Protein AF-A0A2G2E2R2-F1 (afdb_monomer)

Sequence (115 aa):
MNTSHYIQKEYKWKIMKIVFFLSIILISISSCKQYAKFETTIHKENATKDGIYLDDYVVNIDYDRILKLDGKKVVVRGRYTIVKGLDPNDTIIRQGRAADTKHILHPRIRIMRSK

Structure (mmCIF, N/CA/C/O backbone):
data_AF-A0A2G2E2R2-F1
#
_entry.id   AF-A0A2G2E2R2-F1
#
loop_
_atom_site.group_PDB
_atom_site.id
_atom_site.type_symbol
_atom_site.label_atom_id
_atom_site.label_alt_id
_atom_site.label_comp_id
_atom_site.label_asym_id
_atom_site.label_entity_id
_atom_site.label_seq_id
_atom_site.pdbx_PDB_ins_code
_atom_site.Cartn_x
_atom_site.Cartn_y
_atom_site.Cartn_z
_atom_site.occupancy
_atom_site.B_iso_or_equiv
_atom_site.auth_seq_id
_atom_site.auth_comp_id
_atom_site.auth_asym_id
_atom_site.auth_atom_id
_atom_site.pdbx_PDB_model_num
ATOM 1 N N . MET A 1 1 ? 53.397 34.915 -28.893 1.00 52.66 1 MET A N 1
ATOM 2 C CA . MET A 1 1 ? 52.257 34.851 -27.947 1.00 52.66 1 MET A CA 1
ATOM 3 C C . MET A 1 1 ? 51.382 33.663 -28.332 1.00 52.66 1 MET A C 1
ATOM 5 O O . MET A 1 1 ? 50.822 33.665 -29.418 1.00 52.66 1 MET A O 1
ATOM 9 N N . ASN A 1 2 ? 51.347 32.615 -27.501 1.00 54.81 2 ASN A N 1
ATOM 10 C CA . ASN A 1 2 ? 50.724 31.318 -27.810 1.00 54.81 2 ASN A CA 1
ATOM 11 C C . ASN A 1 2 ? 49.195 31.357 -27.656 1.00 54.81 2 ASN A C 1
ATOM 13 O O . ASN A 1 2 ? 48.637 30.889 -26.665 1.00 54.81 2 ASN A O 1
ATOM 17 N N . THR A 1 3 ? 48.516 31.898 -28.664 1.00 57.59 3 THR A N 1
ATOM 18 C CA . THR A 1 3 ? 47.048 31.934 -28.782 1.00 57.59 3 THR A CA 1
ATOM 19 C C . THR A 1 3 ? 46.422 30.534 -28.802 1.00 57.59 3 THR A C 1
ATOM 21 O O . THR A 1 3 ? 45.369 30.325 -28.204 1.00 57.59 3 THR A O 1
ATOM 24 N N . SER A 1 4 ? 47.109 29.542 -29.379 1.00 60.75 4 SER A N 1
ATOM 25 C CA . SER A 1 4 ? 46.645 28.143 -29.449 1.00 60.75 4 SER A CA 1
ATOM 26 C C . SER A 1 4 ? 46.431 27.497 -28.066 1.00 60.75 4 SER A C 1
ATOM 28 O O . SER A 1 4 ? 45.424 26.830 -27.821 1.00 60.75 4 SER A O 1
ATOM 30 N N . HIS A 1 5 ? 47.319 27.774 -27.106 1.00 59.06 5 HIS A N 1
ATOM 31 C CA . HIS A 1 5 ? 47.252 27.177 -25.767 1.00 59.06 5 HIS A CA 1
ATOM 32 C C . HIS A 1 5 ? 46.140 27.792 -24.893 1.00 59.06 5 HIS A C 1
ATOM 34 O O . HIS A 1 5 ? 45.643 27.152 -23.962 1.00 59.06 5 HIS A O 1
ATOM 40 N N . TYR A 1 6 ? 45.737 29.032 -25.189 1.00 60.91 6 TYR A N 1
ATOM 41 C CA . TYR A 1 6 ? 44.640 29.715 -24.500 1.00 60.91 6 TYR A CA 1
ATOM 42 C C . TYR A 1 6 ? 43.283 29.165 -24.950 1.00 60.91 6 TYR A C 1
ATOM 44 O O . TYR A 1 6 ? 42.453 28.780 -24.125 1.00 60.91 6 TYR A O 1
ATOM 52 N N . ILE A 1 7 ? 43.120 29.010 -26.266 1.00 62.59 7 ILE A N 1
ATOM 53 C CA . ILE A 1 7 ? 41.917 28.466 -26.899 1.00 62.59 7 ILE A CA 1
ATOM 54 C C . ILE A 1 7 ? 41.633 27.045 -26.381 1.00 62.59 7 ILE A C 1
ATOM 56 O O . ILE A 1 7 ? 40.513 26.731 -25.978 1.00 62.59 7 ILE A O 1
ATOM 60 N N . GLN A 1 8 ? 42.659 26.195 -26.277 1.00 62.94 8 GLN A N 1
ATOM 61 C CA . GLN A 1 8 ? 42.498 24.815 -25.805 1.00 62.94 8 GLN A CA 1
ATOM 62 C C . GLN A 1 8 ? 42.026 24.716 -24.337 1.00 62.94 8 GLN A C 1
ATOM 64 O O . GLN A 1 8 ? 41.301 23.788 -23.969 1.00 62.94 8 GLN A O 1
ATOM 69 N N . LYS A 1 9 ? 42.411 25.680 -23.489 1.00 64.81 9 LYS A N 1
ATOM 70 C CA . LYS A 1 9 ? 42.022 25.742 -22.069 1.00 64.81 9 LYS A CA 1
ATOM 71 C C . LYS A 1 9 ? 40.566 26.191 -21.906 1.00 64.81 9 LYS A C 1
ATOM 73 O O . LYS A 1 9 ? 39.851 25.666 -21.053 1.00 64.81 9 LYS A O 1
ATOM 78 N N . GLU A 1 10 ? 40.116 27.100 -22.767 1.00 71.50 10 GLU A N 1
ATOM 79 C CA . GLU A 1 10 ? 38.740 27.595 -22.785 1.00 71.50 10 GLU A CA 1
ATOM 80 C C . GLU A 1 10 ? 37.743 26.508 -23.225 1.00 71.50 10 GLU A C 1
ATOM 82 O O . GLU A 1 10 ? 36.700 26.326 -22.589 1.00 71.50 10 GLU A O 1
ATOM 87 N N . TYR A 1 11 ? 38.095 25.707 -24.240 1.00 71.19 11 TYR A N 1
ATOM 88 C CA . TYR A 1 11 ? 37.284 24.559 -24.664 1.00 71.19 11 TYR A CA 1
ATOM 89 C C . TYR A 1 11 ? 37.176 23.487 -23.575 1.00 71.19 11 TYR A C 1
ATOM 91 O O . TYR A 1 11 ? 36.075 23.011 -23.296 1.00 71.19 11 TYR A O 1
ATOM 99 N N . LYS A 1 12 ? 38.283 23.152 -22.894 1.00 73.94 12 LYS A N 1
ATOM 100 C CA . LYS A 1 12 ? 38.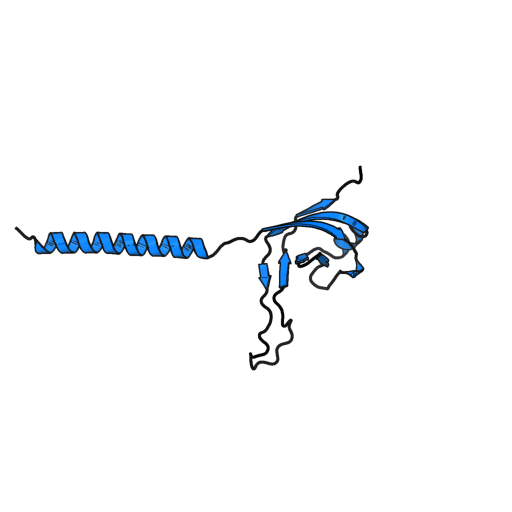256 22.204 -21.766 1.00 73.94 12 LYS A CA 1
ATOM 101 C C . LYS A 1 12 ? 37.316 22.665 -20.648 1.00 73.94 12 LYS A C 1
ATOM 103 O O . LYS A 1 12 ? 36.582 21.847 -20.100 1.00 73.94 12 LYS A O 1
ATOM 108 N N . TRP A 1 13 ? 37.283 23.963 -20.341 1.00 68.19 13 TRP A N 1
ATOM 109 C CA . TRP A 1 13 ? 36.406 24.502 -19.299 1.00 68.19 13 TRP A CA 1
ATOM 110 C C . TRP A 1 13 ? 34.923 24.478 -19.694 1.00 68.19 13 TRP A C 1
ATOM 112 O O . TRP A 1 13 ? 34.076 24.134 -18.867 1.00 68.19 13 TRP A O 1
ATOM 122 N N . LYS A 1 14 ? 34.599 24.773 -20.961 1.00 77.25 14 LYS A N 1
ATOM 123 C CA . LYS A 1 14 ? 33.227 24.662 -21.491 1.00 77.25 14 LYS A CA 1
ATOM 124 C C . LYS A 1 14 ? 32.730 23.213 -21.472 1.00 77.25 14 LYS A C 1
ATOM 126 O O . LYS A 1 14 ? 31.634 22.962 -20.978 1.00 77.25 14 LYS A O 1
ATOM 131 N N . ILE A 1 15 ? 33.553 22.260 -21.916 1.00 74.81 15 ILE A N 1
ATOM 132 C CA . ILE A 1 15 ? 33.208 20.828 -21.909 1.00 74.81 15 ILE A CA 1
ATOM 133 C C . ILE A 1 15 ? 32.988 20.332 -20.475 1.00 74.81 15 ILE A C 1
ATOM 135 O O . ILE A 1 15 ? 31.989 19.674 -20.199 1.00 74.81 15 ILE A O 1
ATOM 139 N N . MET A 1 16 ? 33.861 20.704 -19.534 1.00 74.56 16 MET A N 1
ATOM 140 C CA . MET A 1 16 ? 33.735 20.280 -18.136 1.00 74.56 16 MET A CA 1
ATOM 141 C C . MET A 1 16 ? 32.447 20.803 -17.478 1.00 74.56 16 MET A C 1
ATOM 143 O O . MET A 1 16 ? 31.802 20.073 -16.730 1.00 74.56 16 MET A O 1
ATOM 147 N N . LYS A 1 17 ? 32.021 22.031 -17.806 1.00 79.19 17 LYS A N 1
ATOM 148 C CA . LYS A 1 17 ? 30.733 22.581 -17.349 1.00 79.19 17 LYS A CA 1
ATOM 149 C C . LYS A 1 17 ? 29.537 21.823 -17.917 1.00 79.19 17 LYS A C 1
ATOM 151 O O . LYS A 1 17 ? 28.592 21.564 -17.181 1.00 79.19 17 LYS A O 1
ATOM 156 N N . ILE A 1 18 ? 29.584 21.454 -19.197 1.00 77.06 18 ILE A N 1
ATOM 157 C CA . ILE A 1 18 ? 28.507 20.703 -19.857 1.00 77.06 18 ILE A CA 1
ATOM 158 C C . ILE A 1 18 ? 28.368 19.304 -19.244 1.00 77.06 18 ILE A C 1
ATOM 160 O O . ILE A 1 18 ? 27.260 18.896 -18.904 1.00 77.06 18 ILE A O 1
ATOM 164 N N . VAL A 1 19 ? 29.481 18.593 -19.033 1.00 75.88 19 VAL A N 1
ATOM 165 C CA . VAL A 1 19 ? 29.477 17.255 -18.414 1.00 75.88 19 VAL A CA 1
ATOM 166 C C . VAL A 1 19 ? 28.961 17.310 -16.970 1.00 75.88 19 VAL A C 1
ATOM 168 O O . VAL A 1 19 ? 28.191 16.444 -16.560 1.00 75.88 19 VAL A O 1
ATOM 171 N N . PHE A 1 20 ? 29.320 18.353 -16.217 1.00 71.56 20 PHE A N 1
ATOM 172 C CA . PHE A 1 20 ? 28.825 18.570 -14.856 1.00 71.56 20 PHE A CA 1
ATOM 173 C C . PHE A 1 20 ? 27.324 18.903 -14.813 1.00 71.56 20 PHE A C 1
ATOM 175 O O . PHE A 1 20 ? 26.602 18.431 -13.941 1.00 71.56 20 PHE A O 1
ATOM 182 N N . PHE A 1 21 ? 26.821 19.674 -15.780 1.00 68.75 21 PHE A N 1
ATOM 183 C CA . PHE A 1 21 ? 25.384 19.931 -15.898 1.00 68.75 21 PHE A CA 1
ATOM 184 C C . PHE A 1 21 ? 24.603 18.665 -16.275 1.00 68.75 21 PHE A C 1
ATOM 186 O O . PHE A 1 21 ? 23.559 18.394 -15.686 1.00 68.75 21 PHE A O 1
ATOM 193 N N . LEU A 1 22 ? 25.124 17.856 -17.203 1.00 64.62 22 LEU A N 1
ATOM 194 C CA . LEU A 1 22 ? 24.507 16.587 -17.603 1.00 64.62 22 LEU A CA 1
ATOM 195 C C . LEU A 1 22 ? 24.430 15.582 -16.446 1.00 64.62 22 LEU A C 1
ATOM 197 O O . LEU A 1 22 ? 23.415 14.900 -16.305 1.00 64.62 22 LEU A O 1
ATOM 201 N N . SER A 1 23 ? 25.449 15.516 -15.585 1.00 61.47 23 SER A N 1
ATOM 202 C CA . SER A 1 23 ? 25.425 14.617 -14.426 1.00 61.47 23 SER A CA 1
ATOM 203 C C . SER A 1 23 ? 24.402 15.050 -13.367 1.00 61.47 23 SER A C 1
ATOM 205 O O . SER A 1 23 ? 23.685 14.202 -12.836 1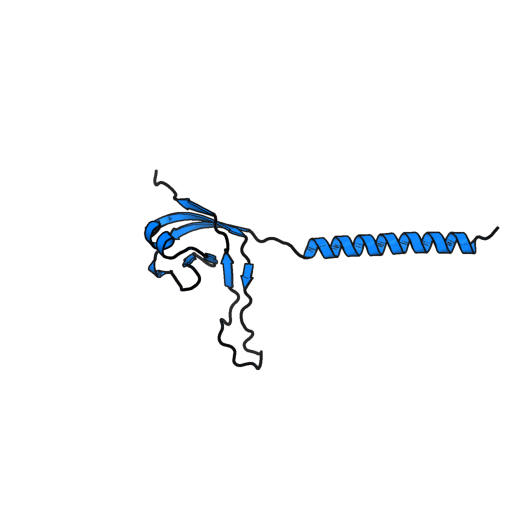.00 61.47 23 SER A O 1
ATOM 207 N N . ILE A 1 24 ? 24.249 16.355 -13.113 1.00 62.22 24 ILE A N 1
ATOM 208 C CA . ILE A 1 24 ? 23.222 16.893 -12.200 1.00 62.22 24 ILE A CA 1
ATOM 209 C C . ILE A 1 24 ? 21.805 16.606 -12.718 1.00 62.22 24 ILE A C 1
ATOM 211 O O . ILE A 1 24 ? 20.913 16.245 -11.941 1.00 62.22 24 ILE A O 1
ATOM 215 N N . ILE A 1 25 ? 21.599 16.732 -14.031 1.00 60.31 25 ILE A N 1
ATOM 216 C CA . ILE A 1 25 ? 20.315 16.431 -14.672 1.00 60.31 25 ILE A CA 1
ATOM 217 C C . ILE A 1 25 ? 19.990 14.935 -14.541 1.00 60.31 25 ILE A C 1
ATOM 219 O O . ILE A 1 25 ? 18.872 14.596 -14.151 1.00 60.31 25 ILE A O 1
ATOM 223 N N . LEU A 1 26 ? 20.962 14.039 -14.762 1.00 57.28 26 LEU A N 1
ATOM 224 C CA . LEU A 1 26 ? 20.762 12.592 -14.596 1.00 57.28 26 LEU A CA 1
ATOM 225 C C . LEU A 1 26 ? 20.372 12.205 -13.158 1.00 57.28 26 LEU A C 1
ATOM 227 O O . LEU A 1 26 ? 19.517 11.343 -12.958 1.00 57.28 26 LEU A O 1
ATOM 231 N N . ILE A 1 27 ? 20.966 12.855 -12.153 1.00 54.81 27 ILE A N 1
ATOM 232 C CA . ILE A 1 27 ? 20.688 12.575 -10.735 1.00 54.81 27 ILE A CA 1
ATOM 233 C C . ILE A 1 27 ? 19.256 12.987 -10.351 1.00 54.81 27 ILE A C 1
ATOM 235 O O . ILE A 1 27 ? 18.599 12.283 -9.582 1.00 54.81 27 ILE A O 1
ATOM 239 N N . SER A 1 28 ? 18.734 14.082 -10.913 1.00 51.97 28 SER A N 1
ATOM 240 C CA . SER A 1 28 ? 17.390 14.586 -10.579 1.00 51.97 28 SER A CA 1
ATOM 241 C C .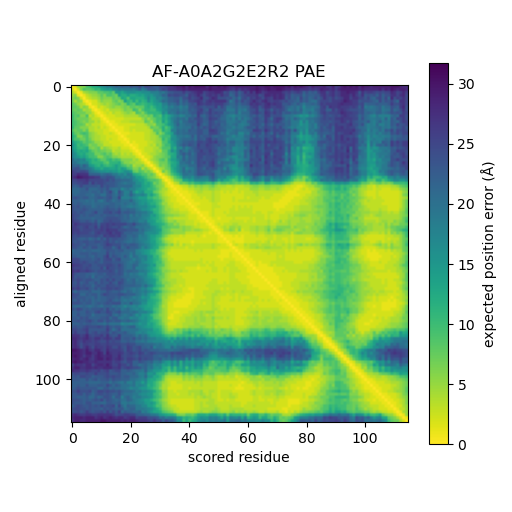 SER A 1 28 ? 16.248 13.725 -11.133 1.00 51.97 28 SER A C 1
ATOM 243 O O . SER A 1 28 ? 15.172 13.676 -10.537 1.00 51.97 28 SER A O 1
ATOM 245 N N . ILE A 1 29 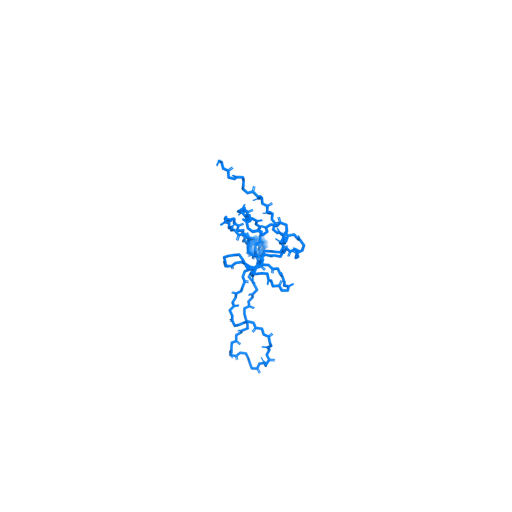? 16.469 13.002 -12.235 1.00 52.75 29 ILE A N 1
ATOM 246 C CA . ILE A 1 29 ? 15.435 12.175 -12.885 1.00 52.75 29 ILE A CA 1
ATOM 247 C C . ILE A 1 29 ? 15.156 10.875 -12.093 1.00 52.75 29 ILE A C 1
ATOM 249 O O . ILE A 1 29 ? 14.060 10.322 -12.162 1.00 52.75 29 ILE A O 1
ATOM 253 N N . SER A 1 30 ? 16.095 10.415 -11.260 1.00 51.12 30 SER A N 1
ATOM 254 C CA . SER A 1 30 ? 16.059 9.087 -10.617 1.00 51.12 30 SER A CA 1
ATOM 255 C C . SER A 1 30 ? 15.157 8.968 -9.368 1.00 51.12 30 SER A C 1
ATOM 257 O O . SER A 1 30 ? 15.045 7.906 -8.756 1.00 51.12 30 SER A O 1
ATOM 259 N N . SER A 1 31 ? 14.483 10.031 -8.917 1.00 50.06 31 SER A N 1
ATOM 260 C CA . SER A 1 31 ? 13.678 9.947 -7.683 1.00 50.06 31 SER A CA 1
ATOM 261 C C . SER A 1 31 ? 12.469 10.871 -7.656 1.00 50.06 31 SER A C 1
ATOM 263 O O . SER A 1 31 ? 12.229 11.576 -6.672 1.00 50.06 31 SER A O 1
ATOM 265 N N . CYS A 1 32 ? 11.637 10.811 -8.697 1.00 52.75 32 CYS A N 1
ATOM 266 C CA . CYS A 1 32 ? 10.273 11.319 -8.586 1.00 52.75 32 CYS A CA 1
ATOM 267 C C . CYS A 1 32 ? 9.484 10.406 -7.625 1.00 52.75 32 CYS A C 1
ATOM 269 O O . CYS A 1 32 ? 8.883 9.405 -8.009 1.00 52.75 32 CYS A O 1
ATOM 271 N N . LYS A 1 33 ? 9.586 10.693 -6.323 1.00 62.81 33 LYS A N 1
ATOM 272 C CA . LYS A 1 33 ? 8.928 9.952 -5.242 1.00 62.81 33 LYS A CA 1
ATOM 273 C C . LYS A 1 33 ? 7.430 10.230 -5.310 1.00 62.81 33 LYS A C 1
ATOM 275 O O . LYS A 1 33 ? 6.979 11.284 -4.869 1.00 62.81 33 LYS A O 1
ATOM 280 N N . GLN A 1 34 ? 6.668 9.286 -5.844 1.00 82.00 34 GLN A N 1
ATOM 281 C CA . GLN A 1 34 ? 5.223 9.422 -5.985 1.00 82.00 34 GLN A CA 1
ATOM 282 C C . GLN A 1 34 ? 4.544 9.246 -4.615 1.00 82.00 34 GLN A C 1
ATOM 284 O O . GLN A 1 34 ? 4.896 8.357 -3.833 1.00 82.00 34 GLN A O 1
ATOM 289 N N . TYR A 1 35 ? 3.614 10.145 -4.283 1.00 89.38 35 TYR A N 1
ATOM 290 C CA . TYR A 1 35 ? 2.935 10.201 -2.986 1.00 89.38 35 TYR A CA 1
ATOM 291 C C . TYR A 1 35 ? 1.424 10.131 -3.180 1.00 89.38 35 TYR A C 1
ATOM 293 O O . TYR A 1 35 ? 0.882 10.824 -4.036 1.00 89.38 35 TYR A O 1
ATOM 301 N N . ALA A 1 36 ? 0.751 9.322 -2.367 1.00 90.75 36 ALA A N 1
ATOM 302 C CA . ALA A 1 36 ? -0.699 9.188 -2.364 1.00 90.75 36 ALA A CA 1
ATOM 303 C C . ALA A 1 36 ? -1.266 9.581 -0.995 1.00 90.75 36 ALA A C 1
ATOM 305 O O . ALA A 1 36 ? -0.658 9.313 0.048 1.00 90.75 36 ALA A O 1
ATOM 306 N N . LYS A 1 37 ? -2.440 10.216 -1.006 1.00 93.88 37 LYS A N 1
ATOM 307 C CA . LYS A 1 37 ? -3.264 10.491 0.173 1.00 93.88 37 LYS A CA 1
ATOM 308 C C . LYS A 1 37 ? -4.730 10.364 -0.223 1.00 93.88 37 LYS A C 1
ATOM 310 O O . LYS A 1 37 ? -5.168 11.091 -1.106 1.00 93.88 37 LYS A O 1
ATOM 315 N N . PHE A 1 38 ? -5.467 9.499 0.458 1.00 93.94 38 PHE A N 1
ATOM 316 C CA . PHE A 1 38 ? -6.886 9.278 0.197 1.00 93.94 38 PHE A CA 1
ATOM 317 C C . PHE A 1 38 ? -7.620 8.829 1.466 1.00 93.94 38 PHE A C 1
ATOM 319 O O . PHE A 1 38 ? -6.998 8.475 2.475 1.00 93.94 38 PHE A O 1
ATOM 326 N N . GLU A 1 39 ? -8.945 8.912 1.422 1.00 94.50 39 GLU A N 1
ATOM 327 C CA . GLU A 1 39 ? -9.850 8.482 2.486 1.00 94.50 39 GLU A CA 1
ATOM 328 C C . GLU A 1 39 ? -10.598 7.241 2.031 1.00 94.50 39 GLU A C 1
ATOM 330 O O . GLU A 1 39 ? -11.149 7.228 0.938 1.00 94.50 39 GLU A O 1
ATOM 335 N N . THR A 1 40 ? -10.642 6.219 2.874 1.00 94.44 40 THR A N 1
ATOM 336 C CA . THR A 1 40 ? -11.289 4.950 2.538 1.00 94.44 40 THR A CA 1
ATOM 337 C C . THR A 1 40 ? -11.803 4.261 3.800 1.00 94.44 40 THR A C 1
ATOM 339 O O . THR A 1 40 ? -11.409 4.616 4.917 1.00 94.44 40 THR A O 1
ATOM 342 N N . THR A 1 41 ? -12.682 3.279 3.637 1.00 94.38 41 THR A N 1
ATOM 343 C CA . THR A 1 41 ? -13.131 2.404 4.725 1.00 94.38 41 THR A CA 1
ATOM 344 C C . THR A 1 41 ? -12.409 1.074 4.597 1.00 94.38 41 THR A C 1
ATOM 346 O O . THR A 1 41 ? -12.393 0.469 3.529 1.00 94.38 41 THR A O 1
ATOM 349 N N . ILE A 1 42 ? -11.784 0.619 5.682 1.00 92.38 42 ILE A N 1
ATOM 350 C CA . ILE A 1 42 ? -11.101 -0.675 5.677 1.00 92.38 42 ILE A CA 1
ATOM 351 C C . ILE A 1 42 ? -12.141 -1.7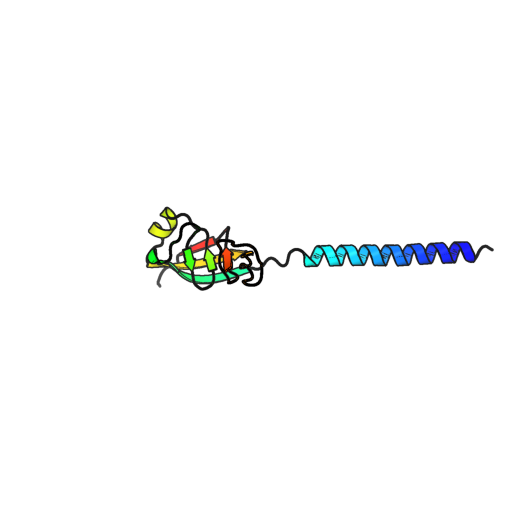82 5.827 1.00 92.38 42 ILE A C 1
ATOM 353 O O . ILE A 1 42 ? -12.873 -1.812 6.812 1.00 92.38 42 ILE A O 1
ATOM 357 N N . HIS A 1 43 ? -12.154 -2.701 4.866 1.00 93.50 43 HIS A N 1
ATOM 358 C CA . HIS A 1 43 ? -12.912 -3.946 4.919 1.00 93.50 43 HIS A CA 1
ATOM 359 C C . HIS A 1 43 ? -11.929 -5.112 4.878 1.00 93.50 43 HIS A C 1
ATOM 361 O O . HIS A 1 43 ? -11.154 -5.238 3.928 1.00 93.50 43 HIS A O 1
ATOM 367 N N . LYS A 1 44 ? -11.946 -5.975 5.898 1.00 91.88 44 LYS A N 1
ATOM 368 C CA . LYS A 1 44 ? -11.043 -7.139 5.984 1.00 91.88 44 LYS A CA 1
ATOM 369 C C . LYS A 1 44 ? -11.159 -8.100 4.796 1.00 91.88 44 LYS A C 1
ATOM 371 O O . LYS A 1 44 ? -10.218 -8.830 4.521 1.00 91.88 44 LYS A O 1
ATOM 376 N N . GLU A 1 45 ? -12.288 -8.087 4.092 1.00 92.06 45 GLU A N 1
ATOM 377 C CA . GLU A 1 45 ? -12.551 -8.908 2.902 1.00 92.06 45 GLU A CA 1
ATOM 378 C C . GLU A 1 45 ? -11.581 -8.600 1.753 1.00 92.06 45 GLU A C 1
ATOM 380 O O . GLU A 1 45 ? -11.258 -9.481 0.963 1.00 92.06 45 GLU A O 1
ATOM 385 N N . ASN A 1 46 ? -11.040 -7.379 1.714 1.00 90.88 46 ASN A N 1
ATOM 386 C CA . ASN A 1 46 ? -10.054 -6.952 0.722 1.00 90.88 46 ASN A CA 1
ATOM 387 C C . ASN A 1 46 ? -8.606 -7.271 1.137 1.00 90.88 46 ASN A C 1
ATOM 389 O O . ASN A 1 46 ? -7.655 -6.840 0.473 1.00 90.88 46 ASN A O 1
ATOM 393 N N . ALA A 1 47 ? -8.411 -7.963 2.265 1.00 90.31 47 ALA A N 1
ATOM 394 C CA . ALA A 1 47 ? -7.094 -8.372 2.719 1.00 90.31 47 ALA A CA 1
ATOM 395 C C . ALA A 1 47 ? -6.537 -9.483 1.822 1.00 90.31 47 ALA A C 1
ATOM 397 O O . ALA A 1 47 ? -7.215 -10.427 1.429 1.00 90.31 47 ALA A O 1
ATOM 398 N N . THR A 1 48 ? -5.253 -9.375 1.530 1.00 87.31 48 THR A N 1
ATOM 399 C CA . THR A 1 48 ? -4.471 -10.326 0.749 1.00 87.31 48 THR A CA 1
ATOM 400 C C . THR A 1 48 ? -3.196 -10.666 1.500 1.00 87.31 48 THR A C 1
ATOM 402 O O . THR A 1 48 ? -2.873 -10.057 2.520 1.00 87.31 48 THR A O 1
ATOM 405 N N . LYS A 1 49 ? -2.445 -11.644 0.990 1.00 82.06 49 LYS A N 1
ATOM 406 C CA . LYS A 1 49 ? -1.187 -12.080 1.603 1.00 82.06 49 LYS A CA 1
ATOM 407 C C . LYS A 1 49 ? -0.176 -10.938 1.784 1.00 82.06 49 LYS A C 1
ATOM 409 O O . LYS A 1 49 ? 0.559 -10.937 2.764 1.00 82.06 49 LYS A O 1
ATOM 414 N N . ASP A 1 50 ? -0.174 -9.972 0.867 1.00 78.38 50 ASP A N 1
ATOM 415 C CA . ASP A 1 50 ? 0.830 -8.903 0.800 1.00 78.38 50 ASP A CA 1
ATOM 416 C C . ASP A 1 50 ? 0.344 -7.561 1.392 1.00 78.38 50 ASP A C 1
ATOM 418 O O . ASP A 1 50 ? 1.040 -6.547 1.302 1.00 78.38 50 ASP A O 1
ATOM 422 N N . GLY A 1 51 ? -0.865 -7.520 1.965 1.00 88.69 51 GLY A N 1
ATOM 423 C CA . GLY A 1 51 ? -1.497 -6.305 2.488 1.00 88.69 51 GLY A CA 1
ATOM 424 C C . GLY A 1 51 ? -2.982 -6.226 2.137 1.00 88.69 51 GLY A C 1
ATOM 425 O O . GLY A 1 51 ? -3.627 -7.245 1.922 1.00 88.69 51 GLY A O 1
ATOM 426 N N . ILE A 1 52 ? -3.548 -5.026 2.046 1.00 93.00 52 ILE A N 1
ATOM 427 C CA . ILE A 1 52 ? -4.975 -4.808 1.749 1.00 93.00 52 ILE A CA 1
ATOM 428 C C . ILE A 1 52 ? -5.168 -3.964 0.487 1.00 93.00 52 ILE A C 1
ATOM 430 O O . ILE A 1 52 ? -4.443 -2.986 0.283 1.00 93.00 52 ILE A O 1
ATOM 434 N N . TYR A 1 53 ? -6.151 -4.329 -0.344 1.00 92.62 53 TYR A N 1
ATOM 435 C CA . TYR A 1 53 ? -6.592 -3.493 -1.466 1.00 92.62 53 TYR A CA 1
ATOM 436 C C . TYR A 1 53 ? -7.454 -2.355 -0.949 1.00 92.62 53 TYR A C 1
ATOM 438 O O . TYR A 1 53 ? -8.513 -2.578 -0.363 1.00 92.62 53 TYR A O 1
ATOM 446 N N . LEU A 1 54 ? -6.980 -1.135 -1.172 1.00 91.81 54 LEU A N 1
ATOM 447 C CA . LEU A 1 54 ? -7.695 0.092 -0.871 1.00 91.81 54 LEU A CA 1
ATOM 448 C C . LEU A 1 54 ? -7.633 0.981 -2.111 1.00 91.81 54 LEU A C 1
ATOM 450 O O . LEU A 1 54 ? -6.557 1.458 -2.481 1.00 91.81 54 LEU A O 1
ATOM 454 N N . ASP A 1 55 ? -8.787 1.178 -2.745 1.00 88.00 55 ASP A N 1
ATOM 455 C CA . ASP A 1 55 ? -8.908 1.809 -4.061 1.00 88.00 55 ASP A CA 1
ATOM 456 C C . ASP A 1 55 ? -7.951 1.139 -5.075 1.00 88.00 55 ASP A C 1
ATOM 458 O O . ASP A 1 55 ? -7.911 -0.088 -5.177 1.00 88.00 55 ASP A O 1
ATOM 462 N N . ASP A 1 56 ? -7.125 1.921 -5.773 1.00 88.44 56 ASP A N 1
ATOM 463 C CA . ASP A 1 56 ? -6.130 1.431 -6.740 1.00 88.44 56 ASP A CA 1
ATOM 464 C C . ASP A 1 56 ? -4.771 1.063 -6.106 1.00 88.44 56 ASP A C 1
ATOM 466 O O . ASP A 1 56 ? -3.760 0.944 -6.809 1.00 88.44 56 ASP A O 1
ATOM 470 N N . TYR A 1 57 ? -4.698 0.948 -4.776 1.00 90.94 57 TYR A N 1
ATOM 471 C CA . TYR A 1 57 ? -3.448 0.729 -4.049 1.00 90.94 57 TYR A CA 1
ATOM 472 C C . TYR A 1 57 ? -3.465 -0.560 -3.234 1.00 90.94 57 TYR A C 1
ATOM 474 O O . TYR A 1 57 ? -4.405 -0.868 -2.505 1.00 90.94 57 TYR A O 1
ATOM 482 N N . VAL A 1 58 ? -2.335 -1.259 -3.266 1.00 92.00 58 VAL A N 1
ATOM 483 C CA . VAL A 1 58 ? -1.998 -2.315 -2.314 1.00 92.00 58 VAL A CA 1
ATOM 484 C C . VAL A 1 58 ? -1.262 -1.683 -1.156 1.00 92.00 58 VAL A C 1
ATOM 486 O O . VAL A 1 58 ? -0.145 -1.183 -1.302 1.00 92.00 58 VAL A O 1
ATOM 489 N N . VAL A 1 59 ? -1.889 -1.680 0.008 1.00 93.25 59 VAL A N 1
ATOM 490 C CA . VAL A 1 59 ? -1.342 -1.037 1.194 1.00 93.25 59 VAL A CA 1
ATOM 491 C C . VAL A 1 59 ? -0.797 -2.113 2.120 1.00 93.25 59 VAL A C 1
ATOM 493 O O . VAL A 1 59 ? -1.551 -2.947 2.617 1.00 93.25 59 VAL A O 1
ATOM 496 N N . ASN A 1 60 ? 0.519 -2.101 2.345 1.00 93.62 60 ASN A N 1
ATOM 497 C CA .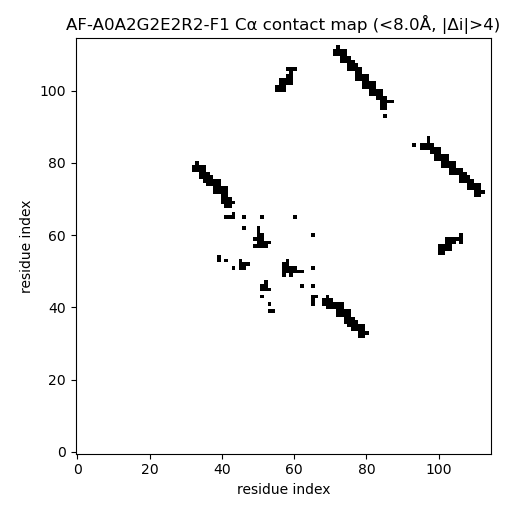 ASN A 1 60 ? 1.174 -3.088 3.196 1.00 93.62 60 ASN A CA 1
ATOM 498 C C . ASN A 1 60 ? 0.866 -2.791 4.672 1.00 93.62 60 ASN A C 1
ATOM 500 O O . ASN A 1 60 ? 1.333 -1.796 5.235 1.00 93.62 60 ASN A O 1
ATOM 504 N N . ILE A 1 61 ? 0.011 -3.618 5.268 1.00 91.44 61 ILE A N 1
ATOM 505 C CA . ILE A 1 61 ? -0.467 -3.511 6.645 1.00 91.44 61 ILE A CA 1
ATOM 506 C C . ILE A 1 61 ? -0.601 -4.931 7.182 1.00 91.44 61 ILE A C 1
ATOM 508 O O . ILE A 1 61 ? -1.200 -5.778 6.523 1.00 91.44 61 ILE A O 1
ATOM 512 N N . ASP A 1 62 ? -0.110 -5.164 8.397 1.00 92.00 62 ASP A N 1
ATOM 513 C CA . ASP A 1 62 ? -0.260 -6.454 9.066 1.00 92.00 62 ASP A CA 1
ATOM 514 C C . ASP A 1 62 ? -1.735 -6.831 9.237 1.00 92.00 62 ASP A C 1
ATOM 516 O O . ASP A 1 62 ? -2.578 -5.990 9.574 1.00 92.00 62 ASP A O 1
ATOM 520 N N . TYR A 1 63 ? -2.041 -8.117 9.084 1.00 91.31 63 TYR A N 1
ATOM 521 C CA . TYR A 1 63 ? -3.408 -8.625 9.183 1.00 91.31 63 TYR A CA 1
ATOM 522 C C . TYR A 1 63 ? -4.075 -8.290 10.529 1.00 91.31 63 TYR A C 1
ATOM 524 O O . TYR A 1 63 ? -5.207 -7.810 10.561 1.00 91.31 63 TYR A O 1
ATOM 532 N N . ASP A 1 64 ? -3.342 -8.394 11.641 1.00 92.25 64 ASP A N 1
ATOM 533 C CA . ASP A 1 64 ? -3.836 -8.012 12.974 1.00 92.25 64 ASP A CA 1
ATOM 534 C C . ASP A 1 64 ? -4.257 -6.541 13.052 1.00 92.25 64 ASP A C 1
ATOM 536 O O . ASP A 1 64 ? -5.185 -6.159 13.773 1.00 92.25 64 ASP A O 1
ATOM 540 N N . ARG A 1 65 ? -3.558 -5.680 12.312 1.00 91.94 65 ARG A N 1
ATOM 541 C CA . ARG A 1 65 ? -3.867 -4.257 12.247 1.00 91.94 65 ARG A CA 1
ATOM 542 C C . ARG A 1 65 ? -5.056 -3.995 11.329 1.00 91.94 65 ARG A C 1
ATOM 544 O O . ARG A 1 65 ? -5.841 -3.105 11.649 1.00 91.94 65 ARG A O 1
ATOM 551 N N . ILE A 1 66 ? -5.223 -4.775 10.260 1.00 92.06 66 ILE A N 1
ATOM 552 C CA . ILE A 1 66 ? -6.427 -4.755 9.417 1.00 92.06 66 ILE A CA 1
ATOM 553 C C . ILE A 1 66 ? -7.657 -5.120 10.255 1.00 92.06 66 ILE A C 1
ATOM 555 O O . ILE A 1 66 ? -8.617 -4.356 10.260 1.00 92.06 66 ILE A O 1
ATOM 559 N N . LEU A 1 67 ? -7.602 -6.191 11.056 1.00 93.19 67 LEU A N 1
ATOM 560 C CA . LEU A 1 67 ? -8.716 -6.600 11.925 1.00 93.19 67 LEU A CA 1
ATOM 561 C C . LEU A 1 67 ? -9.131 -5.499 12.914 1.00 93.19 67 LEU A C 1
ATOM 563 O O . LEU A 1 67 ? -10.315 -5.274 13.144 1.00 93.19 67 LEU A O 1
ATOM 567 N N . LYS A 1 68 ? -8.169 -4.752 13.470 1.00 93.38 68 LYS A N 1
ATOM 568 C CA . LYS A 1 68 ? -8.450 -3.616 14.373 1.00 93.38 68 LYS A CA 1
ATOM 569 C C . LYS A 1 68 ? -9.071 -2.408 13.665 1.00 93.38 68 LYS A C 1
ATOM 571 O O . LYS A 1 68 ? -9.621 -1.524 14.336 1.00 93.38 68 LYS A O 1
ATOM 576 N N . LEU A 1 69 ? -8.906 -2.314 12.350 1.00 92.06 69 LEU A N 1
ATOM 577 C CA . LEU A 1 69 ? -9.363 -1.205 11.516 1.00 92.06 69 LEU A CA 1
ATOM 578 C C . LEU A 1 69 ? -10.602 -1.552 10.683 1.00 92.06 69 LEU A C 1
ATOM 580 O O . LEU A 1 69 ? -11.149 -0.650 10.056 1.00 92.06 69 LEU A O 1
ATOM 584 N N . ASP A 1 70 ? -11.054 -2.805 10.715 1.00 95.00 70 ASP A N 1
ATOM 585 C CA . ASP A 1 70 ? -12.234 -3.280 9.997 1.00 95.00 70 ASP A CA 1
ATOM 586 C C . ASP A 1 70 ? -13.469 -2.423 10.322 1.00 95.00 70 ASP A C 1
ATOM 588 O O . ASP A 1 70 ? -13.745 -2.101 11.482 1.00 95.00 70 ASP A O 1
ATOM 592 N N . GLY A 1 71 ? -14.159 -1.972 9.276 1.00 92.88 71 GLY A N 1
ATOM 593 C CA . GLY A 1 71 ? -15.311 -1.072 9.338 1.00 92.88 71 GLY A CA 1
ATOM 594 C C . GLY A 1 71 ? -14.995 0.393 9.670 1.00 92.88 71 GLY A C 1
ATOM 595 O O . GLY A 1 71 ? -15.911 1.213 9.727 1.00 92.88 71 GLY A O 1
ATOM 596 N N . LYS A 1 72 ? -13.728 0.774 9.895 1.00 93.31 72 LYS A N 1
ATOM 597 C CA . LYS A 1 72 ? -13.359 2.161 10.233 1.00 93.31 72 LYS A CA 1
ATOM 598 C C . LYS A 1 72 ? -12.999 2.964 8.991 1.00 93.31 72 LYS A C 1
ATOM 600 O O . LYS A 1 72 ? -12.214 2.524 8.150 1.00 93.31 72 LYS A O 1
ATOM 605 N N . LYS A 1 73 ? -13.483 4.209 8.944 1.00 94.31 73 LYS A N 1
ATOM 606 C CA . LYS A 1 73 ? -13.035 5.204 7.966 1.00 94.31 73 LYS A CA 1
ATOM 607 C C . LYS A 1 73 ? -11.652 5.730 8.353 1.00 94.31 73 LYS A C 1
ATOM 609 O O . LYS A 1 73 ? -11.435 6.202 9.475 1.00 94.31 73 LYS A O 1
ATOM 614 N N . VAL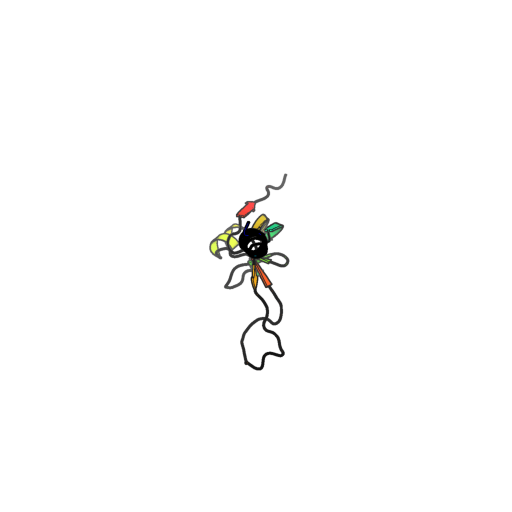 A 1 74 ? -10.704 5.646 7.431 1.00 94.31 74 VAL A N 1
ATOM 615 C CA . VAL A 1 74 ? -9.307 6.023 7.640 1.00 94.31 74 VAL A CA 1
ATOM 616 C C . VAL A 1 74 ? -8.792 6.922 6.520 1.00 94.31 74 VAL A C 1
ATOM 618 O O . VAL A 1 74 ? -9.189 6.810 5.366 1.00 94.31 74 VAL A O 1
ATOM 621 N N . VAL A 1 75 ? -7.847 7.792 6.863 1.00 95.00 75 VAL A N 1
ATOM 622 C CA . VAL A 1 75 ? -6.991 8.493 5.902 1.00 95.00 75 VAL A CA 1
ATOM 623 C C . VAL A 1 75 ? -5.708 7.687 5.765 1.00 95.00 75 VAL A C 1
ATOM 625 O O . VAL A 1 75 ? -4.964 7.540 6.744 1.00 95.00 75 VAL A O 1
ATOM 628 N N . VAL A 1 76 ? -5.423 7.208 4.560 1.00 94.31 76 VAL A N 1
ATOM 629 C CA . VAL A 1 76 ? -4.166 6.540 4.221 1.00 94.31 76 VAL A CA 1
ATOM 630 C C . VAL A 1 76 ? -3.287 7.522 3.467 1.00 94.31 76 VAL A C 1
ATOM 632 O O . VAL A 1 76 ? -3.734 8.211 2.553 1.00 94.31 76 VAL A O 1
ATOM 635 N N . ARG A 1 77 ? -2.017 7.617 3.865 1.00 94.44 77 ARG A N 1
ATOM 636 C CA . ARG A 1 77 ? -1.024 8.410 3.138 1.00 94.44 77 ARG A CA 1
ATOM 637 C C . ARG A 1 77 ? 0.333 7.733 3.123 1.00 94.44 77 ARG A C 1
ATOM 639 O O . ARG A 1 77 ? 0.769 7.196 4.141 1.00 94.44 77 ARG A O 1
ATOM 646 N N . GLY A 1 78 ? 1.036 7.806 2.007 1.00 92.44 78 GLY A N 1
ATOM 647 C CA . GLY A 1 78 ? 2.335 7.163 1.881 1.00 92.44 78 GLY A CA 1
ATOM 648 C C . GLY A 1 78 ? 2.958 7.359 0.514 1.00 92.44 78 GLY A C 1
ATOM 649 O O . GLY A 1 78 ? 2.316 7.817 -0.429 1.00 92.44 78 GLY A O 1
ATOM 650 N N . ARG A 1 79 ? 4.242 7.017 0.423 1.00 91.38 79 ARG A N 1
ATOM 651 C CA . ARG A 1 79 ? 4.899 6.874 -0.874 1.00 91.38 79 ARG A CA 1
ATOM 652 C C . ARG A 1 79 ? 4.436 5.573 -1.502 1.00 91.38 79 ARG A C 1
ATOM 654 O O . ARG A 1 79 ? 4.371 4.567 -0.792 1.00 91.38 79 ARG A O 1
ATOM 661 N N . TYR A 1 80 ? 4.152 5.612 -2.796 1.00 90.06 80 TYR A N 1
ATOM 662 C CA . TYR A 1 80 ? 3.825 4.415 -3.548 1.00 90.06 80 TYR A CA 1
ATOM 663 C C . TYR A 1 80 ? 4.881 4.117 -4.604 1.00 90.06 80 TYR A C 1
ATOM 665 O O . TYR A 1 80 ? 5.558 5.011 -5.113 1.00 90.06 80 TYR A O 1
ATOM 673 N N . THR A 1 81 ? 5.020 2.837 -4.906 1.00 89.00 81 THR A N 1
ATOM 674 C CA . THR A 1 81 ? 5.862 2.307 -5.973 1.00 89.00 81 THR A CA 1
ATOM 675 C C . THR A 1 81 ? 4.980 1.558 -6.952 1.00 89.00 81 THR A C 1
ATOM 677 O O . THR A 1 81 ? 4.059 0.859 -6.534 1.00 89.00 81 THR A O 1
ATOM 680 N N . ILE A 1 82 ? 5.254 1.695 -8.244 1.00 86.38 82 ILE A N 1
ATOM 681 C CA . ILE A 1 82 ? 4.561 0.925 -9.274 1.00 86.38 82 ILE A CA 1
ATOM 682 C C . ILE A 1 82 ? 5.362 -0.353 -9.490 1.00 86.38 82 ILE A C 1
ATOM 684 O O . ILE A 1 82 ? 6.525 -0.301 -9.892 1.00 86.38 82 ILE A O 1
ATOM 688 N N . VAL A 1 83 ? 4.751 -1.488 -9.177 1.00 83.19 83 VAL A N 1
ATOM 689 C CA . VAL A 1 83 ? 5.273 -2.801 -9.542 1.00 83.19 83 VAL A CA 1
ATOM 690 C C . VAL A 1 83 ? 4.732 -3.099 -10.927 1.00 83.19 83 VAL A C 1
ATOM 692 O O . VAL A 1 83 ? 3.515 -3.169 -11.105 1.00 83.19 83 VAL A O 1
ATOM 695 N N . LYS A 1 84 ? 5.635 -3.205 -11.903 1.00 80.12 84 LYS A N 1
ATOM 696 C CA . LYS A 1 84 ? 5.247 -3.466 -13.285 1.00 80.12 84 LYS A CA 1
ATOM 697 C C . LYS A 1 84 ? 4.648 -4.860 -13.422 1.00 80.12 84 LYS A C 1
ATOM 699 O O . LYS A 1 84 ? 5.180 -5.814 -12.848 1.00 80.12 84 LYS A O 1
ATOM 704 N N . GLY A 1 85 ? 3.557 -4.950 -14.172 1.00 75.56 85 GLY A N 1
ATOM 705 C CA . GLY A 1 85 ? 2.994 -6.219 -14.605 1.00 75.56 85 GLY A CA 1
ATOM 706 C C . GLY A 1 85 ? 3.934 -6.943 -15.569 1.00 75.56 85 GLY A C 1
ATOM 707 O O . GLY A 1 85 ? 4.839 -6.346 -16.153 1.00 75.56 85 GLY A O 1
ATOM 708 N N . LEU A 1 86 ? 3.733 -8.249 -15.716 1.00 76.69 86 LEU A N 1
ATO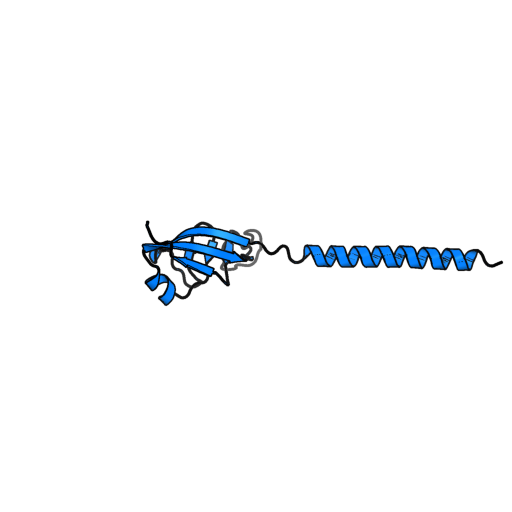M 709 C CA . LEU A 1 86 ? 4.376 -9.041 -16.757 1.00 76.69 86 LEU A CA 1
ATOM 710 C C . LEU A 1 86 ? 3.768 -8.677 -18.112 1.00 76.69 86 LEU A C 1
ATOM 712 O O . LEU A 1 86 ? 2.544 -8.644 -18.248 1.00 76.69 86 LEU A O 1
ATOM 716 N N . ASP A 1 87 ? 4.619 -8.444 -19.109 1.00 71.00 87 ASP A N 1
ATOM 717 C CA . ASP A 1 87 ? 4.173 -8.279 -20.488 1.00 71.00 87 ASP A CA 1
ATOM 718 C C . ASP A 1 87 ? 3.731 -9.651 -21.029 1.00 71.00 87 ASP A C 1
ATOM 720 O O . ASP A 1 87 ? 4.518 -10.599 -20.981 1.00 71.00 87 ASP A O 1
ATOM 724 N N . PRO A 1 88 ? 2.497 -9.803 -21.537 1.00 65.06 88 PRO A N 1
ATOM 725 C CA . PRO A 1 88 ? 2.047 -11.058 -22.134 1.00 65.06 88 PRO A CA 1
ATOM 726 C C . PRO A 1 88 ? 2.869 -11.493 -23.362 1.00 65.06 88 PRO A C 1
ATOM 728 O O . PRO A 1 88 ? 2.768 -12.650 -23.762 1.00 65.06 88 PRO A O 1
ATOM 731 N N . ASN A 1 89 ? 3.678 -10.606 -23.954 1.00 69.81 89 ASN A N 1
ATOM 732 C CA . ASN A 1 89 ? 4.574 -10.925 -25.069 1.00 69.81 89 ASN A CA 1
ATOM 733 C C . ASN A 1 89 ? 5.953 -11.446 -24.628 1.00 69.81 89 ASN A C 1
ATOM 735 O O . ASN A 1 89 ? 6.736 -11.878 -25.476 1.00 69.81 89 ASN A O 1
ATOM 739 N N . ASP A 1 90 ? 6.271 -11.421 -23.329 1.00 66.94 90 ASP A N 1
ATOM 740 C CA . ASP A 1 90 ? 7.498 -12.029 -22.818 1.00 66.94 90 ASP A CA 1
ATOM 741 C C . ASP A 1 90 ? 7.348 -13.561 -22.847 1.00 66.94 90 ASP A C 1
ATOM 743 O O . ASP A 1 90 ? 6.534 -14.147 -22.138 1.00 66.94 90 ASP A O 1
ATOM 747 N N . THR A 1 91 ? 8.172 -14.241 -23.649 1.00 58.53 91 THR A N 1
ATOM 748 C CA . THR A 1 91 ? 8.162 -15.703 -23.899 1.00 58.53 91 THR A CA 1
ATOM 749 C C . THR A 1 91 ? 8.426 -16.599 -22.676 1.00 58.53 91 THR A C 1
ATOM 751 O O . THR A 1 91 ? 8.584 -17.813 -22.807 1.00 58.53 91 THR A O 1
ATOM 754 N N . ILE A 1 92 ? 8.503 -16.034 -21.473 1.00 66.50 92 ILE A N 1
ATOM 755 C CA . ILE A 1 92 ? 8.803 -16.760 -20.241 1.00 66.50 92 ILE A CA 1
ATOM 756 C C . ILE A 1 92 ? 7.485 -17.004 -19.507 1.00 66.50 92 ILE A C 1
ATOM 758 O O . ILE A 1 92 ? 6.832 -16.055 -19.084 1.00 66.50 92 ILE A O 1
ATOM 762 N N . ILE A 1 93 ? 7.116 -18.272 -19.298 1.00 59.25 93 ILE A N 1
ATOM 763 C CA . ILE A 1 93 ? 5.965 -18.648 -18.464 1.00 59.25 93 ILE A CA 1
ATOM 764 C C . ILE A 1 93 ? 6.259 -18.186 -17.031 1.00 59.25 93 ILE A C 1
ATOM 766 O O . ILE A 1 93 ? 6.956 -18.856 -16.269 1.00 59.25 93 ILE A O 1
ATOM 770 N N . ARG A 1 94 ? 5.782 -16.994 -16.676 1.00 62.03 94 ARG A N 1
ATOM 771 C CA . ARG A 1 94 ? 5.960 -16.384 -15.359 1.00 62.03 94 ARG A CA 1
ATOM 772 C C . ARG A 1 94 ? 4.600 -16.228 -14.703 1.00 62.03 94 ARG A C 1
ATOM 774 O O . ARG A 1 94 ? 3.673 -15.677 -15.286 1.00 62.03 94 ARG A O 1
ATOM 781 N N . GLN A 1 95 ? 4.485 -16.715 -13.472 1.00 61.00 95 GLN A N 1
ATOM 782 C CA . GLN A 1 95 ? 3.334 -16.418 -12.628 1.00 61.00 95 GLN A CA 1
ATOM 783 C C . GLN A 1 95 ? 3.458 -14.975 -12.134 1.00 61.00 95 GLN A C 1
ATOM 785 O O . GLN A 1 95 ? 4.458 -14.603 -11.522 1.00 61.00 95 GLN A O 1
ATOM 790 N N . GLY A 1 96 ? 2.453 -14.156 -12.419 1.00 64.62 96 GLY A N 1
ATOM 791 C CA . GLY A 1 96 ? 2.404 -12.755 -12.023 1.00 64.62 96 GLY A CA 1
ATOM 792 C C . GLY A 1 96 ? 1.209 -12.059 -12.661 1.00 64.62 96 GLY A C 1
ATOM 793 O O . GLY A 1 96 ? 0.428 -12.676 -13.383 1.00 64.62 96 GLY A O 1
ATOM 794 N N . ARG A 1 97 ? 1.027 -10.775 -12.361 1.00 65.25 97 ARG A N 1
ATOM 795 C CA . ARG A 1 97 ? -0.098 -9.997 -12.891 1.00 65.25 97 ARG A CA 1
ATOM 796 C C . ARG A 1 97 ? 0.266 -9.364 -14.218 1.00 65.25 97 ARG A C 1
ATOM 798 O O . ARG A 1 97 ? 1.371 -8.858 -14.350 1.00 65.25 97 ARG A O 1
ATOM 805 N N . ALA A 1 98 ? -0.685 -9.330 -15.147 1.00 71.81 98 ALA A N 1
ATOM 806 C CA . ALA A 1 98 ? -0.525 -8.644 -16.428 1.00 71.81 98 ALA A CA 1
ATOM 807 C C . ALA A 1 98 ? -0.518 -7.109 -16.290 1.00 71.81 98 ALA A C 1
ATOM 809 O O . ALA A 1 98 ? 0.021 -6.412 -17.139 1.00 71.81 98 ALA A O 1
ATOM 810 N N . ALA A 1 99 ? -1.120 -6.576 -15.222 1.00 77.88 99 ALA A N 1
ATOM 811 C CA . ALA A 1 99 ? -1.267 -5.141 -15.010 1.00 77.88 99 ALA A CA 1
ATOM 812 C C . ALA A 1 99 ? -0.336 -4.606 -13.916 1.00 77.88 99 ALA A C 1
ATOM 814 O O . ALA A 1 99 ? -0.119 -5.248 -12.880 1.00 77.88 99 ALA A O 1
ATOM 815 N N . ASP A 1 100 ? 0.141 -3.383 -14.136 1.00 85.00 100 ASP A N 1
ATOM 816 C CA . ASP A 1 100 ? 0.876 -2.597 -13.154 1.00 85.00 100 ASP A CA 1
ATOM 817 C C . ASP A 1 100 ? 0.041 -2.393 -11.888 1.00 85.00 100 ASP A C 1
ATOM 819 O O . ASP A 1 100 ? -1.152 -2.096 -11.938 1.00 85.00 100 ASP A O 1
ATOM 823 N N . THR A 1 101 ? 0.681 -2.527 -10.729 1.00 85.81 101 THR A N 1
ATOM 824 C CA . THR A 1 101 ? 0.019 -2.366 -9.431 1.00 85.81 101 THR A CA 1
ATOM 825 C C . THR A 1 101 ? 0.757 -1.332 -8.584 1.00 85.81 101 THR A C 1
ATOM 827 O O . THR A 1 101 ? 1.987 -1.337 -8.503 1.00 85.81 101 THR A O 1
ATOM 830 N N . LYS A 1 102 ? 0.021 -0.431 -7.922 1.00 90.88 102 LYS A N 1
ATOM 831 C CA . LYS A 1 102 ? 0.597 0.574 -7.016 1.00 90.88 102 LYS A CA 1
ATOM 832 C C . LYS A 1 102 ? 0.678 0.008 -5.599 1.00 90.88 102 LYS A C 1
ATOM 834 O O . LYS A 1 102 ? -0.338 -0.362 -5.025 1.00 90.88 102 LYS A O 1
ATOM 839 N N . HIS A 1 103 ? 1.868 -0.008 -5.010 1.00 90.81 103 HIS A N 1
ATOM 840 C CA . HIS A 1 103 ? 2.108 -0.506 -3.655 1.00 90.81 103 HIS A CA 1
ATOM 841 C C . HIS A 1 103 ? 2.530 0.618 -2.710 1.00 90.81 103 HIS A C 1
ATOM 843 O O . HIS A 1 103 ? 3.477 1.345 -2.998 1.00 90.81 103 HIS A O 1
ATOM 849 N N . ILE A 1 104 ? 1.881 0.729 -1.551 1.00 92.62 104 ILE A N 1
ATOM 850 C CA . ILE A 1 104 ? 2.282 1.604 -0.444 1.00 92.62 104 ILE A CA 1
ATOM 851 C C . ILE A 1 104 ? 2.929 0.734 0.635 1.00 92.62 104 ILE A C 1
ATOM 853 O O . ILE A 1 104 ? 2.240 0.127 1.451 1.00 92.62 104 ILE A O 1
ATOM 857 N N . LEU A 1 105 ? 4.263 0.692 0.650 1.00 89.00 105 LEU A N 1
ATOM 858 C CA . LEU A 1 105 ? 5.026 -0.169 1.567 1.00 89.00 105 LEU A CA 1
ATOM 859 C C . LEU A 1 105 ? 5.052 0.346 3.012 1.00 89.00 105 LEU A C 1
ATOM 861 O O . LEU A 1 105 ? 5.091 -0.441 3.947 1.00 89.00 105 LEU A O 1
ATOM 865 N N . HIS A 1 106 ? 5.039 1.669 3.196 1.00 90.94 106 HIS A N 1
ATOM 866 C CA . HIS A 1 106 ? 5.132 2.307 4.514 1.00 90.94 106 HIS A CA 1
ATOM 867 C C . HIS A 1 106 ? 3.985 3.314 4.712 1.00 90.94 106 HIS A C 1
ATOM 869 O O . HIS A 1 106 ? 4.210 4.533 4.672 1.00 90.94 106 HIS A O 1
ATOM 875 N N . PRO A 1 107 ? 2.737 2.838 4.870 1.00 93.00 107 PRO A N 1
ATOM 876 C CA . PRO A 1 107 ? 1.577 3.705 5.021 1.00 93.00 107 PRO A CA 1
ATOM 877 C C . PRO A 1 107 ? 1.530 4.371 6.400 1.00 93.00 107 PRO A C 1
ATOM 879 O O . PRO A 1 107 ? 1.802 3.769 7.439 1.00 93.00 107 PRO A O 1
ATOM 882 N N . ARG A 1 108 ? 1.084 5.627 6.433 1.00 94.56 108 ARG A N 1
ATOM 883 C CA . ARG A 1 108 ? 0.608 6.298 7.647 1.00 94.56 108 ARG A CA 1
ATOM 884 C C . ARG A 1 108 ? -0.913 6.331 7.612 1.00 94.56 108 ARG A C 1
ATOM 886 O O . ARG A 1 108 ? -1.490 6.972 6.739 1.00 94.56 108 ARG A O 1
ATOM 893 N N . ILE A 1 109 ? -1.536 5.677 8.586 1.00 93.75 109 ILE A N 1
ATOM 894 C CA . ILE A 1 109 ? -2.991 5.525 8.678 1.00 93.75 109 ILE A CA 1
ATOM 895 C C . ILE A 1 109 ? -3.498 6.348 9.855 1.00 93.75 109 ILE A C 1
ATOM 897 O O . ILE A 1 109 ? -2.946 6.260 10.954 1.00 93.75 109 ILE A O 1
ATOM 901 N N . ARG A 1 110 ? -4.551 7.135 9.636 1.00 93.88 110 ARG A N 1
ATOM 902 C CA . ARG A 1 110 ? -5.235 7.896 10.685 1.00 93.88 110 ARG A CA 1
ATOM 903 C C . ARG A 1 110 ? -6.727 7.592 10.654 1.00 93.88 110 ARG A C 1
ATOM 905 O O . ARG A 1 110 ? -7.358 7.796 9.627 1.00 93.88 110 ARG A O 1
ATOM 912 N N . ILE A 1 111 ? -7.288 7.152 11.778 1.00 93.94 111 ILE A N 1
ATOM 91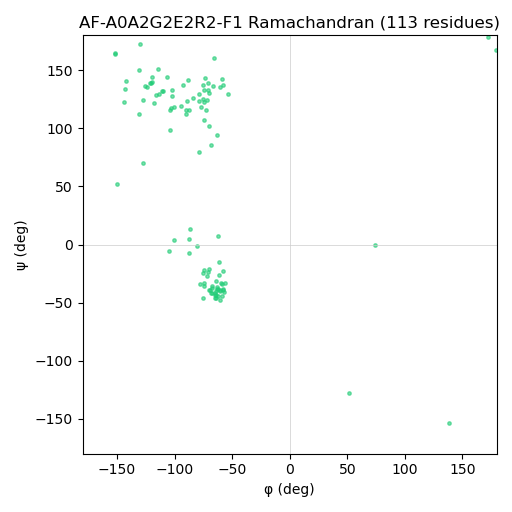3 C CA . ILE A 1 111 ? -8.733 6.921 11.917 1.00 93.94 111 ILE A CA 1
ATOM 914 C C . ILE A 1 111 ? -9.450 8.272 11.929 1.00 93.94 111 ILE A C 1
ATOM 916 O O . ILE A 1 111 ? -9.059 9.181 12.671 1.00 93.94 111 ILE A O 1
ATOM 920 N N . MET A 1 112 ? -10.489 8.401 11.110 1.00 92.75 112 MET A N 1
ATOM 921 C CA . MET A 1 112 ? -11.392 9.543 11.144 1.00 92.75 112 MET A CA 1
ATOM 922 C C . MET A 1 112 ? -12.450 9.287 12.211 1.00 92.75 112 MET A C 1
ATOM 924 O O . MET A 1 112 ? -13.106 8.249 12.207 1.00 92.75 112 MET A O 1
ATOM 928 N N . ARG A 1 113 ? -12.607 10.218 13.151 1.00 82.19 113 ARG A N 1
ATOM 929 C CA . ARG A 1 113 ? -13.746 10.184 14.071 1.00 82.19 113 ARG A CA 1
ATOM 930 C C . ARG A 1 113 ? -14.953 10.736 13.318 1.00 82.19 113 ARG A C 1
ATOM 932 O O . ARG A 1 113 ? -14.827 11.798 12.709 1.00 82.19 113 ARG A O 1
ATOM 939 N N . SER A 1 114 ? -16.077 10.018 13.342 1.00 63.53 114 SER A N 1
ATOM 940 C CA . SER A 1 114 ? -17.352 10.620 12.946 1.00 63.53 114 SER A CA 1
ATOM 941 C C . SER A 1 114 ? -17.624 11.788 13.887 1.00 63.53 114 SER A C 1
ATOM 943 O O . SER A 1 114 ? -17.361 11.676 15.088 1.00 63.53 114 SER A O 1
ATOM 945 N N . LYS A 1 115 ? -18.049 12.911 13.316 1.00 53.25 115 LYS A N 1
ATOM 946 C CA . LYS A 1 115 ? -18.521 14.066 14.075 1.00 53.25 115 LYS A CA 1
ATOM 947 C C . LYS A 1 115 ? -19.952 13.824 14.535 1.00 53.25 115 LYS A C 1
ATOM 949 O O . LYS A 1 115 ? -20.634 13.026 13.850 1.00 53.25 115 LYS A O 1
#

Foldseek 3Di:
DCPVVVVVVVVVVVVVVVVVVVVVVVVVVPDPFAKDKDKFQQALVQADPQAGDDPQERERDDSVVSVVRHRFIKIKIATKDWDAFDPPPPPDPDPTHNHIGIYGDDIDIDTDDDD

Mean predicted aligned error: 12.42 Å

Radius of gyration: 24.89 Å; Cα contacts (8 Å, |Δi|>4): 158; chains: 1; bounding box: 71×54×44 Å

pLDDT: mean 79.48, std 14.37, range [50.06, 95.0]

Nearest PDB structures (foldseek):
  7pfo-assembly1_4  TM=5.764E-01  e=1.015E+00  Homo sapiens
  6rax-assembly1_4  TM=4.132E-01  e=2.841E-01  Drosophila melanogaster
  3m4p-assembly1_A  TM=3.489E-01  e=1.218E+00  Entamoeba histolytica
  6f0l-assembly1_C  TM=3.960E-01  e=2.846E+00  Saccharomyces cerevisiae S288C
  7wi7-assembly1_A  TM=3.054E-01  e=7.510E+00  Homo sapiens

Solvent-accessible surface area (backbone atoms only — not comparable to full-atom values): 6834 Å² total; per-residue (Å²): 133,74,63,69,66,52,55,57,53,54,52,53,53,55,51,54,51,52,56,53,52,55,53,56,54,57,61,63,69,77,64,80,77,44,71,50,74,51,76,48,68,41,54,61,86,42,53,52,99,79,16,31,62,54,89,84,31,39,36,41,54,60,66,75,57,42,64,76,36,46,79,37,45,29,39,44,34,30,52,45,45,77,47,76,33,48,60,90,83,53,92,62,97,68,93,73,50,71,60,67,42,37,34,20,72,66,58,49,77,44,78,60,77,84,129

Secondary structure (DSSP, 8-state):
--HHHHHHHHHHHHHHHHHHHHHHHHHHHTT---EEEEEEE--GGGEETTEEEETTEEE---HHHHHHHTT-EEEEEEE-EEEPPPPTTSSS---S-SS-EEEESS-EEEEPPP-